Protein AF-A0AAD4UT16-F1 (afdb_monomer)

pLDDT: mean 71.77, std 19.51, range [30.06, 93.19]

Secondary structure (DSSP, 8-state):
-----TT---HHHHHHHHT-HHHHHHHHH-GGGTTTTT---TTS--TTTT--SS-HHHHHHHHT-TTS-TT---TTS--HHHHHHHHHTT--SS-TTHHHHHHHHHHHHHH---S------------

Foldseek 3Di:
DFDADPQRQGPLLVCLLVLVLVVLVVLLVDPVNLVQQCDATNQQAGSLLSNQADHLSSNLSLVPRPSRDQCGATNVRDGSVRSLVVVCVVDVDDDSVRPVVSCVVVVCVPDDDPDDDDDDDDDPDDD

Mean predicted aligned error: 11.26 Å

Sequence (127 aa):
MELRNSSDQNIPHVAARSGEDNLVKYFLKKVEFQMLINQKDNRGNTPLLAKTYDHPKVVHLFILDTRINLKVLNDRGMTALGISESTLETSASYHGVSLCYIYFYHIIDDDDFGYHNQGTSLFYLVC

Solvent-accessible surface area (backbone atoms only — not comparable to full-atom values): 7830 Å² total; per-residue (Å²): 137,87,69,58,51,100,55,48,36,39,64,57,27,54,31,40,55,73,48,39,43,69,58,47,55,52,42,73,73,33,75,89,37,60,75,52,56,67,39,55,26,80,60,36,30,24,20,64,47,53,37,61,75,93,42,58,69,40,50,51,58,48,70,74,34,88,85,51,69,74,82,52,54,23,77,84,71,36,31,48,64,51,49,36,52,62,48,46,80,73,50,90,68,86,85,80,57,57,62,62,52,56,49,56,63,59,59,51,76,77,75,67,86,90,72,82,90,77,94,68,86,80,84,90,77,84,131

Radius of gyration: 16.21 Å; Cα contacts (8 Å, |Δi|>4): 132; chains: 1; bounding box: 33×34×51 Å

Organism: Prunus dulcis (NCBI:txid3755)

Structure (mmCIF, N/CA/C/O backbone):
data_AF-A0AAD4UT16-F1
#
_entry.id   AF-A0AAD4UT16-F1
#
loop_
_atom_site.group_PDB
_atom_site.id
_atom_site.type_symbol
_atom_site.label_atom_id
_atom_site.label_alt_id
_atom_site.label_comp_id
_atom_site.label_asym_id
_atom_site.label_entity_id
_atom_site.label_seq_id
_atom_site.pdbx_PDB_ins_code
_atom_site.Cartn_x
_atom_site.Cartn_y
_atom_site.Cartn_z
_atom_site.occupancy
_atom_site.B_iso_or_equiv
_atom_site.auth_seq_id
_atom_site.auth_comp_id
_atom_site.auth_asym_id
_atom_site.auth_atom_id
_atom_site.pdbx_PDB_model_num
ATOM 1 N N . MET A 1 1 ? -9.743 13.463 -10.398 1.00 50.66 1 MET A N 1
ATOM 2 C CA . MET A 1 1 ? -8.916 12.742 -11.385 1.00 50.66 1 MET A CA 1
ATOM 3 C C . MET A 1 1 ? -7.832 12.038 -10.596 1.00 50.66 1 MET A C 1
ATOM 5 O O . MET A 1 1 ? -7.122 12.707 -9.857 1.00 50.66 1 MET A O 1
ATOM 9 N N . GLU A 1 2 ? -7.798 10.711 -10.630 1.00 68.25 2 GLU A N 1
ATOM 10 C CA . GLU A 1 2 ? -6.802 9.935 -9.892 1.00 68.25 2 GLU A CA 1
ATOM 11 C C . GLU A 1 2 ? -5.528 9.844 -10.742 1.00 68.25 2 GLU A C 1
ATOM 13 O O . GLU A 1 2 ? -5.599 9.443 -11.903 1.00 68.25 2 GLU A O 1
ATOM 18 N N . LEU A 1 3 ? -4.383 10.274 -10.207 1.00 82.19 3 LEU A N 1
ATOM 19 C CA . LEU A 1 3 ? -3.100 10.174 -10.906 1.00 82.19 3 LEU A CA 1
ATOM 20 C C . LEU A 1 3 ? -2.476 8.814 -10.612 1.00 82.19 3 LEU A C 1
ATOM 22 O O . LEU A 1 3 ? -2.179 8.500 -9.457 1.00 82.19 3 LEU A O 1
ATOM 26 N N . ARG A 1 4 ? -2.259 8.037 -11.672 1.00 88.50 4 ARG A N 1
ATOM 27 C CA . ARG A 1 4 ? -1.611 6.729 -11.613 1.00 88.50 4 ARG A CA 1
ATOM 28 C C . ARG A 1 4 ? -0.403 6.692 -12.533 1.00 88.50 4 ARG A C 1
ATOM 30 O O . ARG A 1 4 ? -0.399 7.331 -13.586 1.00 88.50 4 ARG A O 1
ATOM 37 N N . ASN A 1 5 ? 0.634 5.970 -12.121 1.00 89.00 5 ASN A N 1
ATOM 38 C CA . ASN A 1 5 ? 1.803 5.738 -12.968 1.00 89.00 5 ASN A CA 1
ATOM 39 C C . ASN A 1 5 ? 1.561 4.578 -13.958 1.00 89.00 5 ASN A C 1
ATOM 41 O O . ASN A 1 5 ? 0.498 3.964 -13.979 1.00 89.00 5 ASN A O 1
ATOM 45 N N . SER A 1 6 ? 2.569 4.237 -14.766 1.00 92.62 6 SER A N 1
ATOM 46 C CA . SER A 1 6 ? 2.497 3.137 -15.745 1.00 92.62 6 SER A CA 1
ATOM 47 C C . SER A 1 6 ? 2.294 1.740 -15.136 1.00 92.62 6 SER A C 1
ATOM 49 O O . SER A 1 6 ? 1.970 0.798 -15.853 1.00 92.62 6 SER A O 1
ATOM 51 N N . SER A 1 7 ? 2.491 1.590 -13.825 1.00 89.50 7 SER A N 1
ATOM 52 C CA . SER A 1 7 ? 2.215 0.364 -13.068 1.00 89.50 7 SER A CA 1
ATOM 53 C C . SER A 1 7 ? 0.844 0.385 -12.382 1.00 89.50 7 SER A C 1
ATOM 55 O O . SER A 1 7 ? 0.591 -0.474 -11.547 1.00 89.50 7 SER A O 1
ATOM 57 N N . ASP A 1 8 ? -0.019 1.352 -12.712 1.00 92.31 8 ASP A N 1
ATOM 58 C CA . ASP A 1 8 ? -1.318 1.596 -12.066 1.00 92.31 8 ASP A CA 1
ATOM 59 C C . ASP A 1 8 ? -1.201 1.937 -10.568 1.00 92.31 8 ASP A C 1
ATOM 61 O O . ASP A 1 8 ? -2.134 1.789 -9.786 1.00 92.31 8 ASP A O 1
ATOM 65 N N . GLN A 1 9 ? -0.036 2.437 -10.146 1.00 91.06 9 GLN A N 1
ATOM 66 C CA . GLN A 1 9 ? 0.197 2.830 -8.760 1.00 91.06 9 GLN A CA 1
ATOM 67 C C . GLN A 1 9 ? -0.314 4.244 -8.511 1.00 91.06 9 GLN A C 1
ATOM 69 O O . GLN A 1 9 ? 0.098 5.196 -9.181 1.00 91.06 9 GLN A O 1
ATOM 74 N N . ASN A 1 10 ? -1.164 4.372 -7.498 1.00 91.69 10 ASN A N 1
ATOM 75 C CA . ASN A 1 10 ? -1.619 5.652 -6.963 1.00 91.69 10 ASN A CA 1
ATOM 76 C C . ASN A 1 10 ? -0.591 6.279 -5.993 1.00 91.69 10 ASN A C 1
ATOM 78 O O . ASN A 1 10 ? 0.454 5.700 -5.682 1.00 91.69 10 ASN A O 1
ATOM 82 N N . ILE A 1 11 ? -0.887 7.479 -5.487 1.00 90.88 11 ILE A N 1
ATOM 83 C CA . ILE A 1 11 ? 0.039 8.209 -4.609 1.00 90.88 11 ILE A CA 1
ATOM 84 C C . ILE A 1 11 ? 0.341 7.495 -3.268 1.00 90.88 11 ILE A C 1
ATOM 86 O O . ILE A 1 11 ? 1.517 7.488 -2.890 1.00 90.88 11 ILE A O 1
ATOM 90 N N . PRO A 1 12 ? -0.608 6.803 -2.589 1.00 90.81 12 PRO A N 1
ATOM 91 C CA . PRO A 1 12 ? -0.270 5.904 -1.482 1.00 90.81 12 PRO A CA 1
ATOM 92 C C . PRO A 1 12 ? 0.758 4.819 -1.816 1.00 90.81 12 PRO A C 1
ATOM 94 O O . PRO A 1 12 ? 1.651 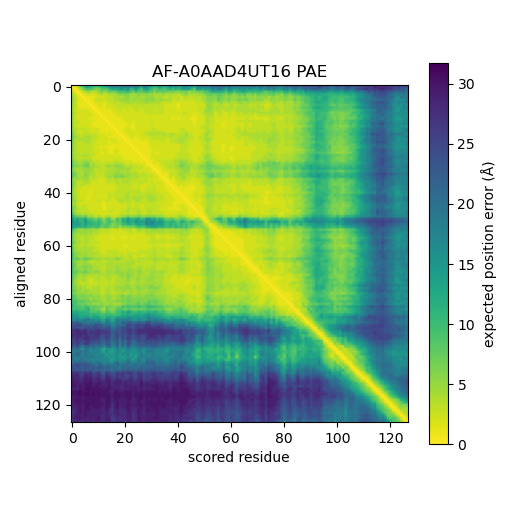4.590 -1.004 1.00 90.81 12 PRO A O 1
ATOM 97 N N . HIS A 1 13 ? 0.681 4.172 -2.986 1.00 91.31 13 HIS A N 1
ATOM 98 C CA . HIS A 1 13 ? 1.666 3.151 -3.380 1.00 91.31 13 HIS A CA 1
ATOM 99 C C . HIS A 1 13 ? 3.076 3.735 -3.461 1.00 91.31 13 HIS A C 1
ATOM 101 O O . HIS A 1 13 ? 4.029 3.146 -2.951 1.00 91.31 13 HIS A O 1
ATOM 107 N N . VAL A 1 14 ? 3.212 4.905 -4.091 1.00 90.56 14 VAL A N 1
ATOM 108 C CA . VAL A 1 14 ? 4.509 5.570 -4.254 1.00 90.56 14 VAL A CA 1
ATOM 109 C C . VAL A 1 14 ? 5.068 5.996 -2.896 1.00 90.56 14 VAL A C 1
ATOM 111 O O . VAL A 1 14 ? 6.222 5.701 -2.601 1.00 90.56 14 VAL A O 1
ATOM 114 N N . ALA A 1 15 ? 4.253 6.613 -2.036 1.00 90.62 15 ALA A N 1
ATOM 115 C CA . ALA A 1 15 ? 4.682 7.010 -0.695 1.00 90.62 15 ALA A CA 1
ATOM 116 C C . ALA A 1 15 ? 5.084 5.807 0.170 1.00 90.62 15 ALA A C 1
ATOM 118 O O . ALA A 1 15 ? 6.106 5.854 0.856 1.00 90.62 15 ALA A O 1
ATOM 119 N N . ALA A 1 16 ? 4.324 4.709 0.094 1.00 89.12 16 ALA A N 1
ATOM 120 C CA . ALA A 1 16 ? 4.634 3.484 0.816 1.00 89.12 16 ALA A CA 1
ATOM 121 C C . ALA A 1 16 ? 5.963 2.874 0.353 1.00 89.12 16 ALA A C 1
ATOM 123 O O . ALA A 1 16 ? 6.796 2.504 1.180 1.00 89.12 16 ALA A O 1
ATOM 124 N N . ARG A 1 17 ? 6.189 2.827 -0.965 1.00 87.12 17 ARG A N 1
ATOM 125 C CA . ARG A 1 17 ? 7.426 2.321 -1.569 1.00 87.12 17 ARG A CA 1
ATOM 126 C C . ARG A 1 17 ? 8.646 3.176 -1.221 1.00 87.12 17 ARG A C 1
ATOM 128 O O . ARG A 1 17 ? 9.709 2.599 -1.013 1.00 87.12 17 ARG A O 1
ATOM 135 N N . SER A 1 18 ? 8.490 4.498 -1.163 1.00 87.56 18 SER A N 1
ATOM 136 C CA . SER A 1 18 ? 9.570 5.448 -0.856 1.00 87.56 18 SER A CA 1
ATOM 137 C C . SER A 1 18 ? 9.844 5.630 0.639 1.00 87.56 18 SER A C 1
ATOM 139 O O . SER A 1 18 ? 10.848 6.235 0.995 1.00 87.56 18 SER A O 1
ATOM 141 N N . GLY A 1 19 ? 8.968 5.139 1.522 1.00 85.44 19 GLY A N 1
ATOM 142 C CA . GLY A 1 19 ? 9.173 5.242 2.972 1.00 85.44 19 GLY A CA 1
ATOM 143 C C . GLY A 1 19 ? 8.741 6.561 3.587 1.00 85.44 19 GLY A C 1
ATOM 144 O O . GLY A 1 19 ? 9.095 6.843 4.728 1.00 85.44 19 GLY A O 1
ATOM 145 N N . GLU A 1 20 ? 7.950 7.337 2.851 1.00 91.06 20 GLU A N 1
ATOM 146 C CA . GLU A 1 20 ? 7.471 8.661 3.241 1.00 91.06 20 GLU A CA 1
ATOM 147 C C . GLU A 1 20 ? 6.340 8.550 4.275 1.00 91.06 20 GLU A C 1
ATOM 149 O O . GLU A 1 20 ? 5.160 8.767 3.986 1.00 91.06 20 GLU A O 1
ATOM 154 N N . ASP A 1 21 ? 6.690 8.188 5.510 1.00 89.31 21 ASP A N 1
ATOM 155 C CA . ASP A 1 21 ? 5.750 7.932 6.604 1.00 89.31 21 ASP A CA 1
ATOM 156 C C . ASP A 1 21 ? 4.859 9.145 6.926 1.00 89.31 21 ASP A C 1
ATOM 158 O O . ASP A 1 21 ? 3.691 8.984 7.286 1.00 89.31 21 ASP A O 1
ATOM 162 N N . ASN A 1 22 ? 5.366 10.366 6.742 1.00 91.94 22 ASN A N 1
ATOM 163 C CA . ASN A 1 22 ? 4.583 11.594 6.890 1.00 91.94 22 ASN A CA 1
ATOM 164 C C . ASN A 1 22 ? 3.471 11.720 5.838 1.00 91.94 22 ASN A C 1
ATOM 166 O O . ASN A 1 22 ? 2.350 12.108 6.178 1.00 91.94 22 ASN A O 1
ATOM 170 N N . LEU A 1 23 ? 3.749 11.357 4.581 1.00 92.12 23 LEU A N 1
ATOM 171 C CA . LEU A 1 23 ? 2.733 11.340 3.526 1.00 92.12 23 LEU A CA 1
ATOM 172 C C . LEU A 1 23 ? 1.712 10.229 3.773 1.00 92.12 23 LEU A C 1
ATOM 174 O O . LEU A 1 23 ? 0.512 10.463 3.655 1.00 92.12 23 LEU A O 1
ATOM 178 N N . VAL A 1 24 ? 2.165 9.053 4.211 1.00 90.75 24 VAL A N 1
ATOM 179 C CA . VAL A 1 24 ? 1.272 7.945 4.580 1.00 90.75 24 VAL A CA 1
ATOM 180 C C . VAL A 1 24 ? 0.331 8.355 5.719 1.00 90.75 24 VAL A C 1
ATOM 182 O O . VAL A 1 24 ? -0.883 8.220 5.578 1.00 90.75 24 VAL A O 1
ATOM 185 N N . LYS A 1 25 ? 0.846 8.963 6.801 1.00 91.44 25 LYS A N 1
ATOM 186 C CA . LYS A 1 25 ? 0.019 9.541 7.883 1.00 91.44 25 LYS A CA 1
ATOM 187 C C . LYS A 1 25 ? -1.010 10.532 7.348 1.00 91.44 25 LYS A C 1
ATOM 189 O O . LYS A 1 25 ? -2.151 10.544 7.808 1.00 91.44 25 LYS A O 1
ATOM 194 N N . TYR A 1 26 ? -0.604 11.393 6.416 1.00 92.19 26 TYR A N 1
ATOM 195 C CA . TYR A 1 26 ? -1.499 12.373 5.815 1.00 92.19 26 TYR A CA 1
ATOM 196 C C . TYR A 1 26 ? -2.643 11.695 5.050 1.00 92.19 26 TYR A C 1
ATOM 198 O O . TYR A 1 26 ? -3.802 12.043 5.272 1.00 92.19 26 TYR A O 1
ATOM 206 N N . PHE A 1 27 ? -2.346 10.691 4.220 1.00 90.56 27 PHE A N 1
ATOM 207 C CA . PHE A 1 27 ? -3.364 9.960 3.462 1.00 90.56 27 PHE A CA 1
ATOM 208 C C . PHE A 1 27 ? -4.332 9.206 4.374 1.00 90.56 27 PHE A C 1
ATOM 210 O O . PHE A 1 27 ? -5.541 9.307 4.186 1.00 90.56 27 PHE A O 1
ATOM 217 N N . LEU A 1 28 ? -3.834 8.537 5.416 1.00 88.69 28 LEU A N 1
ATOM 218 C CA . LEU A 1 28 ? -4.689 7.823 6.370 1.00 88.69 28 LEU A CA 1
ATOM 219 C C . LEU A 1 28 ? -5.638 8.779 7.120 1.00 88.69 28 LEU A C 1
ATOM 221 O O . LEU A 1 28 ? -6.793 8.448 7.377 1.00 88.69 28 LEU A O 1
ATOM 225 N N . LYS A 1 29 ? -5.240 10.024 7.396 1.00 90.06 29 LYS A N 1
ATOM 226 C CA . LYS A 1 29 ? -6.130 11.002 8.052 1.00 90.06 29 LYS A CA 1
ATOM 227 C C . LYS A 1 29 ? -7.244 11.550 7.157 1.00 90.06 29 LYS A C 1
ATOM 229 O O . LYS A 1 29 ? -8.172 12.178 7.665 1.00 90.06 29 LYS A O 1
ATOM 234 N N . LYS A 1 30 ? -7.162 11.379 5.838 1.00 89.44 30 LYS A N 1
ATOM 235 C CA . LYS A 1 30 ? -8.042 12.053 4.877 1.00 89.44 30 LYS A CA 1
ATOM 236 C C . LYS A 1 30 ? -9.016 11.066 4.239 1.00 89.44 30 LYS A C 1
ATOM 238 O O . LYS A 1 30 ? -8.617 10.100 3.600 1.00 89.44 30 LYS A O 1
ATOM 243 N N . VAL A 1 31 ? -10.314 11.347 4.376 1.00 84.75 31 VAL A N 1
ATOM 244 C CA . VAL A 1 31 ? -11.400 10.502 3.837 1.00 84.75 31 VAL A CA 1
ATOM 245 C C . VAL A 1 31 ? -11.285 10.327 2.321 1.00 84.75 31 VAL A C 1
ATOM 247 O O . VAL A 1 31 ? -11.497 9.235 1.810 1.00 84.75 31 VAL A O 1
ATOM 250 N N . GLU A 1 32 ? -10.854 11.371 1.616 1.00 85.50 32 GLU A N 1
ATOM 251 C CA . GLU A 1 32 ? -10.658 11.378 0.159 1.00 85.50 32 GLU A CA 1
ATOM 252 C C . GLU A 1 32 ? -9.691 10.289 -0.337 1.00 85.50 32 GLU A C 1
ATOM 254 O O . GLU A 1 32 ? -9.815 9.823 -1.466 1.00 85.50 32 GLU A O 1
ATOM 259 N N . PHE A 1 33 ? -8.752 9.845 0.507 1.00 85.56 33 PHE A N 1
ATOM 260 C CA . PHE A 1 33 ? -7.768 8.81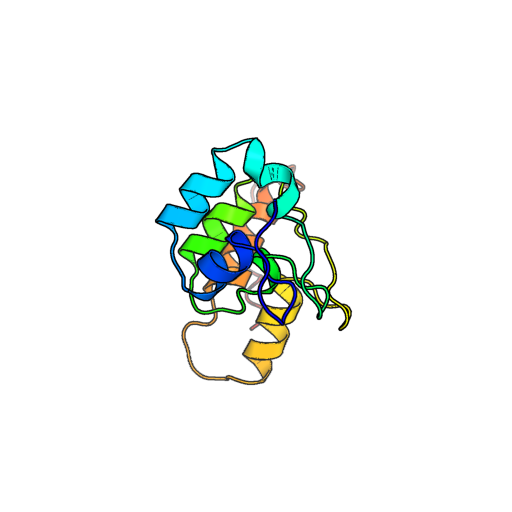9 0.156 1.00 85.56 33 PHE A CA 1
ATOM 261 C C . PHE A 1 33 ? -8.189 7.412 0.601 1.00 85.56 33 PHE A C 1
ATOM 263 O O . PHE A 1 33 ? -7.513 6.447 0.254 1.00 85.56 33 PHE A O 1
ATOM 270 N N . GLN A 1 34 ? -9.312 7.251 1.314 1.00 81.94 34 GLN A N 1
ATOM 271 C CA . GLN A 1 34 ? -9.775 5.942 1.803 1.00 81.94 34 GLN A CA 1
ATOM 272 C C . GLN A 1 34 ? -10.026 4.936 0.680 1.00 81.94 34 GLN A C 1
ATOM 274 O O . GLN A 1 34 ? -9.789 3.743 0.843 1.00 81.94 34 GLN A O 1
ATOM 279 N N . MET A 1 35 ? -10.481 5.406 -0.480 1.00 84.38 35 MET A N 1
ATOM 280 C CA . MET A 1 35 ? -10.664 4.525 -1.632 1.00 84.38 35 MET A CA 1
ATOM 281 C C . MET A 1 35 ? -9.327 4.094 -2.247 1.00 84.38 35 MET A C 1
ATOM 283 O O . MET A 1 35 ? -9.278 3.072 -2.918 1.00 84.38 35 MET A O 1
ATOM 287 N N . LEU A 1 36 ? -8.243 4.840 -2.005 1.00 87.44 36 LEU A N 1
ATOM 288 C CA . LEU A 1 36 ? -6.926 4.627 -2.611 1.00 87.44 36 LEU A CA 1
ATOM 289 C C . LEU A 1 36 ? -6.036 3.687 -1.785 1.00 87.44 36 LEU A C 1
ATOM 291 O O . LEU A 1 36 ? -5.190 2.992 -2.346 1.00 87.44 36 LEU A O 1
ATOM 295 N N . ILE A 1 37 ? -6.222 3.636 -0.462 1.00 87.44 37 ILE A N 1
ATOM 296 C CA . ILE A 1 37 ? -5.358 2.867 0.454 1.00 87.44 37 ILE A CA 1
ATOM 297 C C . ILE A 1 37 ? -5.471 1.340 0.305 1.00 87.44 37 ILE A C 1
ATOM 299 O O . ILE A 1 37 ? -4.572 0.631 0.743 1.00 87.44 37 ILE A O 1
ATOM 303 N N . ASN A 1 38 ? -6.532 0.839 -0.338 1.00 86.94 38 ASN A N 1
ATOM 304 C CA . ASN A 1 38 ? -6.738 -0.587 -0.642 1.00 86.94 38 ASN A CA 1
ATOM 305 C C . ASN A 1 38 ? -6.818 -0.879 -2.151 1.00 86.94 38 ASN A C 1
ATOM 307 O O . ASN A 1 38 ? -7.082 -2.016 -2.544 1.00 86.94 38 ASN A O 1
ATOM 311 N N . GLN A 1 39 ? -6.639 0.131 -3.005 1.00 90.62 39 GLN A N 1
ATOM 312 C CA . GLN A 1 39 ? -6.598 -0.090 -4.449 1.00 90.62 39 GLN A CA 1
ATOM 313 C C . GLN A 1 39 ? -5.394 -0.940 -4.817 1.00 90.62 39 GLN A C 1
ATOM 315 O O . GLN A 1 39 ? -4.342 -0.818 -4.199 1.00 90.62 39 GLN A O 1
ATOM 320 N N . LYS A 1 40 ? -5.566 -1.775 -5.837 1.00 91.88 40 LYS A N 1
ATOM 321 C CA . LYS A 1 40 ? -4.509 -2.628 -6.362 1.00 91.88 40 LYS A CA 1
ATOM 322 C C . LYS A 1 40 ? -3.815 -1.959 -7.542 1.00 91.88 40 LYS A C 1
ATOM 324 O O . LYS A 1 40 ? -4.481 -1.310 -8.340 1.00 91.88 40 LYS A O 1
ATOM 329 N N . ASP A 1 41 ? -2.508 -2.158 -7.638 1.00 92.25 41 ASP A N 1
ATOM 330 C CA . ASP A 1 41 ? -1.708 -1.865 -8.822 1.00 92.25 41 ASP A CA 1
ATOM 331 C C . ASP A 1 41 ? -1.819 -2.990 -9.876 1.00 92.25 41 ASP A C 1
ATOM 333 O O . ASP A 1 41 ? -2.515 -3.989 -9.676 1.00 92.25 41 ASP A O 1
ATOM 337 N N . ASN A 1 42 ? -1.088 -2.867 -10.989 1.00 93.19 42 ASN A N 1
ATOM 338 C CA . ASN A 1 42 ? -1.080 -3.847 -12.089 1.00 93.19 42 ASN A CA 1
ATOM 339 C C . ASN A 1 42 ? -0.590 -5.256 -11.707 1.00 93.19 42 ASN A C 1
ATOM 341 O O . ASN A 1 42 ? -0.615 -6.152 -12.547 1.00 93.19 42 ASN A O 1
ATOM 345 N N . ARG A 1 43 ? -0.055 -5.444 -10.498 1.00 89.81 43 ARG A N 1
ATOM 346 C CA . ARG A 1 43 ? 0.385 -6.744 -9.970 1.00 89.81 43 ARG A CA 1
ATOM 347 C C . ARG A 1 43 ? -0.521 -7.231 -8.842 1.00 89.81 43 ARG A C 1
ATOM 349 O O . ARG A 1 43 ? -0.152 -8.150 -8.104 1.00 89.81 43 ARG A O 1
ATOM 356 N N . GLY A 1 44 ? -1.651 -6.564 -8.639 1.00 90.44 44 GLY A N 1
ATOM 357 C CA . GLY A 1 44 ? -2.572 -6.855 -7.560 1.00 90.44 44 GLY A CA 1
ATOM 358 C C . GLY A 1 44 ? -2.093 -6.364 -6.190 1.00 90.44 44 GLY A C 1
ATOM 359 O O . GLY A 1 44 ? -2.723 -6.702 -5.187 1.00 90.44 44 GLY A O 1
ATOM 360 N N . ASN A 1 45 ? -0.992 -5.608 -6.106 1.00 90.44 45 ASN A N 1
ATOM 361 C CA . ASN A 1 45 ? -0.480 -5.126 -4.825 1.00 90.44 45 ASN A CA 1
ATOM 362 C C . ASN A 1 45 ? -1.275 -3.906 -4.380 1.00 90.44 45 ASN A C 1
ATOM 364 O O . ASN A 1 45 ? -1.477 -2.995 -5.165 1.00 90.44 45 ASN A O 1
ATOM 368 N N . THR A 1 46 ? -1.668 -3.865 -3.113 1.00 90.44 46 THR A N 1
ATOM 369 C CA . THR A 1 46 ? -2.108 -2.643 -2.433 1.00 90.44 46 THR A CA 1
ATOM 370 C C . THR A 1 46 ? -0.899 -1.807 -2.000 1.00 90.44 46 THR A C 1
ATOM 372 O O . THR A 1 46 ? 0.223 -2.321 -2.003 1.00 90.44 46 THR A O 1
ATOM 375 N N . PRO A 1 47 ? -1.072 -0.551 -1.546 1.00 89.00 47 PRO A N 1
ATOM 376 C CA . PRO A 1 47 ? 0.024 0.246 -0.993 1.00 89.00 47 PRO A CA 1
ATOM 377 C C . PRO A 1 47 ? 0.811 -0.474 0.110 1.00 89.00 47 PRO A C 1
ATOM 379 O O . PRO A 1 47 ? 2.035 -0.368 0.156 1.00 89.00 47 PRO A O 1
ATOM 382 N N . LEU A 1 48 ? 0.121 -1.259 0.945 1.00 87.25 48 LEU A N 1
ATOM 383 C CA . LEU A 1 48 ? 0.744 -2.104 1.962 1.00 87.25 48 LEU A CA 1
ATOM 384 C C . LEU A 1 48 ? 1.616 -3.208 1.336 1.00 87.25 48 LEU A C 1
ATOM 386 O O . LEU A 1 48 ? 2.748 -3.395 1.763 1.00 87.25 48 LEU A O 1
ATOM 390 N N . LEU A 1 49 ? 1.117 -3.901 0.306 1.00 83.56 49 LEU A N 1
ATOM 391 C CA . LEU A 1 49 ? 1.833 -4.971 -0.412 1.00 83.56 49 LEU A CA 1
ATOM 392 C C . LEU A 1 49 ? 2.995 -4.443 -1.269 1.00 83.56 49 LEU A C 1
ATOM 394 O O . LEU A 1 49 ? 3.997 -5.128 -1.468 1.00 83.56 49 LEU A O 1
ATOM 398 N N . ALA A 1 50 ? 2.871 -3.219 -1.785 1.00 78.88 50 ALA A N 1
ATOM 399 C CA . ALA A 1 50 ? 3.912 -2.556 -2.561 1.00 78.88 50 ALA A CA 1
ATOM 400 C C . ALA A 1 50 ? 5.121 -2.170 -1.702 1.00 78.88 50 ALA A C 1
ATOM 402 O O . ALA A 1 50 ? 6.193 -1.893 -2.255 1.00 78.88 50 ALA A O 1
ATOM 403 N N . LYS A 1 51 ? 4.974 -2.181 -0.368 1.00 70.94 51 LYS A N 1
ATOM 404 C CA . LYS A 1 51 ? 6.102 -2.075 0.540 1.00 70.94 51 LYS A CA 1
ATOM 405 C C . LYS A 1 51 ? 6.525 -3.443 1.047 1.00 70.94 51 LYS A C 1
ATOM 407 O O . LYS A 1 51 ? 5.836 -4.080 1.826 1.00 70.94 51 LYS A O 1
ATOM 412 N N . THR A 1 52 ? 7.715 -3.858 0.647 1.00 61.44 52 THR A N 1
ATOM 413 C CA . THR A 1 52 ? 8.103 -5.247 0.833 1.00 61.44 52 THR A CA 1
ATOM 414 C C . THR A 1 52 ? 8.876 -5.491 2.145 1.00 61.44 52 THR A C 1
ATOM 416 O O . THR A 1 52 ? 8.607 -6.496 2.786 1.00 61.44 52 THR A O 1
ATOM 419 N N . TYR A 1 53 ? 9.751 -4.595 2.642 1.00 63.34 53 TYR A N 1
ATOM 420 C CA . TYR A 1 53 ? 10.489 -4.863 3.916 1.00 63.34 53 TYR A CA 1
ATOM 421 C C . TYR A 1 53 ? 11.184 -3.655 4.569 1.00 63.34 53 TYR A C 1
ATOM 423 O O . TYR A 1 53 ? 11.341 -3.587 5.779 1.00 63.34 53 TYR A O 1
ATOM 431 N N . ASP A 1 54 ? 11.598 -2.672 3.779 1.00 69.25 54 ASP A N 1
ATOM 432 C CA . ASP A 1 54 ? 12.614 -1.699 4.209 1.00 69.25 54 ASP A CA 1
ATOM 433 C C . ASP A 1 54 ? 12.084 -0.442 4.970 1.00 69.25 54 ASP A C 1
ATOM 435 O O . ASP A 1 54 ? 12.846 0.445 5.337 1.00 69.25 54 ASP A O 1
ATOM 439 N N . HIS A 1 55 ? 10.774 -0.329 5.255 1.00 79.31 55 HIS A N 1
ATOM 440 C CA . HIS A 1 55 ? 10.177 0.854 5.927 1.00 79.31 55 HIS A CA 1
ATOM 441 C C . HIS A 1 55 ? 9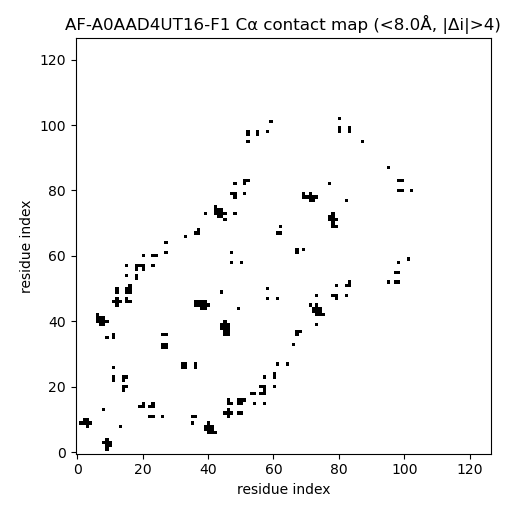.167 0.449 7.012 1.00 79.31 55 HIS A C 1
ATOM 443 O O . HIS A 1 55 ? 7.953 0.541 6.811 1.00 79.31 55 HIS A O 1
ATOM 449 N N . PRO A 1 56 ? 9.642 0.028 8.192 1.00 75.06 56 PRO A N 1
ATOM 450 C CA . PRO A 1 56 ? 8.784 -0.519 9.241 1.00 75.06 56 PRO A CA 1
ATOM 451 C C . PRO A 1 56 ? 7.767 0.484 9.798 1.00 75.06 56 PRO A C 1
ATOM 453 O O . PRO A 1 56 ? 6.636 0.118 10.104 1.00 75.06 56 PRO A O 1
ATOM 456 N N .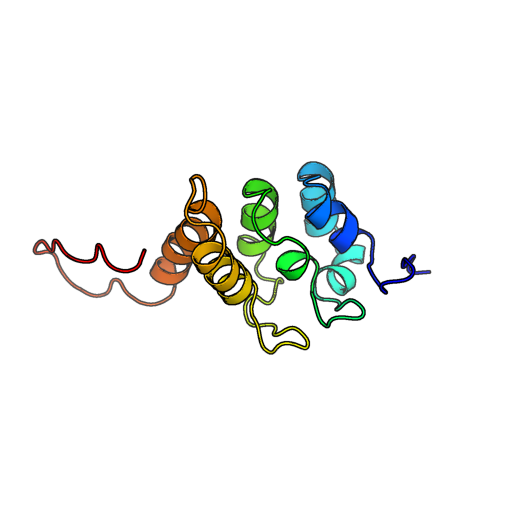 LYS A 1 57 ? 8.121 1.776 9.848 1.00 81.62 57 LYS A N 1
ATOM 457 C CA . LYS A 1 57 ? 7.209 2.850 10.280 1.00 81.62 57 LYS A CA 1
ATOM 458 C C . LYS A 1 57 ? 5.984 2.978 9.376 1.00 81.62 57 LYS A C 1
ATOM 460 O O . LYS A 1 57 ? 4.880 3.154 9.874 1.00 81.62 57 LYS A O 1
ATOM 465 N N . VAL A 1 58 ? 6.178 2.889 8.060 1.00 84.75 58 VAL A N 1
ATOM 466 C CA . VAL A 1 58 ? 5.082 2.947 7.082 1.00 84.75 58 VAL A CA 1
ATOM 467 C C . VAL A 1 58 ? 4.119 1.790 7.297 1.00 84.75 58 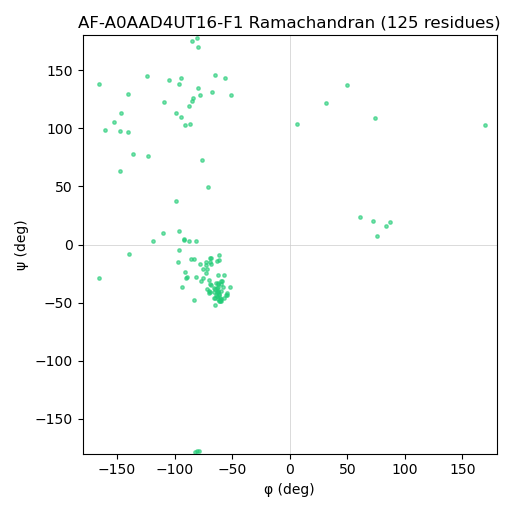VAL A C 1
ATOM 469 O O . VAL A 1 58 ? 2.909 1.988 7.298 1.00 84.75 58 VAL A O 1
ATOM 472 N N . VAL A 1 59 ? 4.650 0.590 7.517 1.00 80.62 59 VAL A N 1
ATOM 473 C CA . VAL A 1 59 ? 3.798 -0.581 7.691 1.00 80.62 59 VAL A CA 1
ATOM 474 C C . VAL A 1 59 ? 3.066 -0.550 9.027 1.00 80.62 59 VAL A C 1
ATOM 476 O O . VAL A 1 59 ? 1.873 -0.834 9.059 1.00 80.62 59 VAL A O 1
ATOM 479 N N . HIS A 1 60 ? 3.716 -0.087 10.095 1.00 79.94 60 HIS A N 1
ATOM 480 C CA . HIS A 1 60 ? 3.041 0.150 11.369 1.00 79.94 60 HIS A CA 1
ATOM 481 C C . HIS A 1 60 ? 1.840 1.099 11.217 1.00 79.94 60 HIS A C 1
ATOM 483 O O . HIS A 1 60 ? 0.763 0.816 11.727 1.00 79.94 60 HIS A O 1
ATOM 489 N N . LEU A 1 61 ? 1.984 2.185 10.449 1.00 85.31 61 LEU A N 1
ATOM 490 C CA . LEU A 1 61 ? 0.879 3.115 10.191 1.00 85.31 61 LEU A CA 1
ATOM 491 C C . LEU A 1 61 ? -0.294 2.467 9.454 1.00 85.31 61 LEU A C 1
ATOM 493 O O . LEU A 1 61 ? -1.439 2.769 9.772 1.00 85.31 61 LEU A O 1
ATOM 497 N N . PHE A 1 62 ? -0.018 1.604 8.476 1.00 84.56 62 PHE A N 1
ATOM 498 C CA . PHE A 1 62 ? -1.070 0.896 7.751 1.00 84.56 62 PHE A CA 1
ATOM 499 C C . PHE A 1 62 ? -1.769 -0.154 8.619 1.00 84.56 62 PHE A C 1
ATOM 501 O O . PHE A 1 62 ? -2.985 -0.268 8.547 1.00 84.56 62 PHE A O 1
ATOM 508 N N . ILE A 1 63 ? -1.033 -0.900 9.446 1.00 80.31 63 ILE A N 1
ATOM 509 C CA . ILE A 1 63 ? -1.612 -1.950 10.301 1.00 80.31 63 ILE A CA 1
ATOM 510 C C . ILE A 1 63 ? -2.494 -1.355 11.405 1.00 80.31 63 ILE A C 1
ATOM 512 O O . ILE A 1 63 ? -3.528 -1.926 11.727 1.00 80.31 63 ILE A O 1
ATOM 516 N N . LEU A 1 64 ? -2.129 -0.187 11.944 1.00 82.06 64 LEU A N 1
ATOM 517 C CA . LEU A 1 64 ? -2.945 0.514 12.942 1.00 82.06 64 LEU A CA 1
ATOM 518 C C . LEU A 1 64 ? -4.254 1.092 12.380 1.00 82.06 64 LEU A C 1
ATOM 520 O O . LEU A 1 64 ? -5.104 1.551 13.144 1.00 82.06 64 LEU A O 1
ATOM 524 N N . ASP A 1 65 ? -4.419 1.126 11.059 1.00 83.94 65 ASP A N 1
ATOM 525 C CA . ASP A 1 65 ? -5.612 1.668 10.428 1.00 83.94 65 ASP A CA 1
ATOM 526 C C . ASP A 1 65 ? -6.619 0.554 10.129 1.00 83.94 65 ASP A C 1
ATOM 528 O O . ASP A 1 65 ? -6.440 -0.247 9.214 1.00 83.94 65 ASP A O 1
ATOM 532 N N . THR A 1 66 ? -7.728 0.537 10.867 1.00 82.94 66 THR A N 1
ATOM 533 C CA . THR A 1 66 ? -8.766 -0.507 10.777 1.00 82.94 66 THR A CA 1
ATOM 534 C C . THR A 1 66 ? -9.439 -0.619 9.406 1.00 82.94 66 THR A C 1
ATOM 536 O O . THR A 1 66 ? -10.132 -1.597 9.134 1.00 82.94 66 THR A O 1
ATOM 539 N N . ARG A 1 67 ? -9.259 0.370 8.521 1.00 84.69 67 ARG A N 1
ATOM 540 C CA . ARG A 1 67 ? -9.808 0.350 7.157 1.00 84.69 67 ARG A CA 1
ATOM 541 C C . ARG A 1 67 ? -8.897 -0.388 6.178 1.00 84.69 67 ARG A C 1
ATOM 543 O O . ARG A 1 67 ? -9.313 -0.644 5.047 1.00 84.69 67 ARG A O 1
ATOM 550 N N . ILE A 1 68 ? -7.657 -0.691 6.559 1.00 84.38 68 ILE A N 1
ATOM 551 C CA . ILE A 1 68 ? -6.713 -1.428 5.722 1.00 84.38 68 ILE A CA 1
ATOM 552 C C . ILE A 1 68 ? -7.049 -2.913 5.768 1.00 84.38 68 ILE A C 1
ATOM 554 O O . ILE A 1 68 ? -7.159 -3.520 6.829 1.00 84.38 68 ILE A O 1
ATOM 5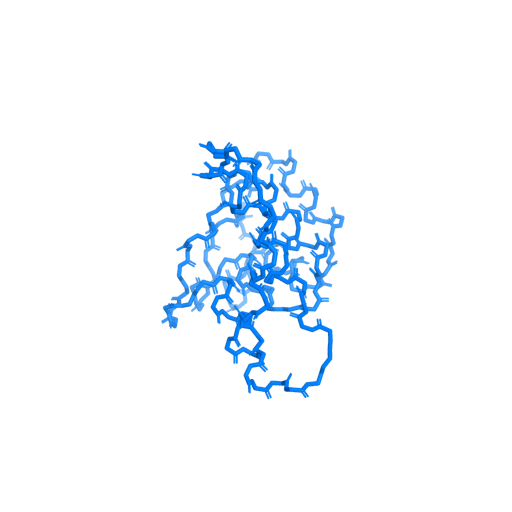58 N N . ASN A 1 69 ? -7.174 -3.524 4.593 1.00 80.56 69 ASN A N 1
ATOM 559 C CA . ASN A 1 69 ? -7.407 -4.956 4.507 1.00 80.56 69 ASN A CA 1
ATOM 560 C C . ASN A 1 69 ? -6.074 -5.717 4.423 1.00 80.56 69 ASN A C 1
ATOM 562 O O . ASN A 1 69 ? -5.444 -5.795 3.367 1.00 80.56 69 ASN A O 1
ATOM 566 N N . LEU A 1 70 ? -5.670 -6.314 5.546 1.00 78.56 70 LEU A N 1
ATOM 567 C CA . LEU A 1 70 ? -4.422 -7.080 5.678 1.00 78.56 70 LEU A CA 1
ATOM 568 C C . LEU A 1 70 ? -4.463 -8.442 4.960 1.00 78.56 70 LEU A C 1
ATOM 570 O O . LEU A 1 70 ? -3.421 -9.030 4.679 1.00 78.56 70 LEU A O 1
ATOM 574 N N . LYS A 1 71 ? -5.663 -8.942 4.634 1.00 80.31 71 LYS A N 1
ATOM 575 C CA . LYS A 1 71 ? -5.882 -10.261 4.015 1.00 80.31 71 LYS A CA 1
ATOM 576 C C . LYS A 1 71 ? -5.913 -10.208 2.484 1.00 80.31 71 LYS A C 1
ATOM 578 O O . LYS A 1 71 ? -6.209 -11.211 1.838 1.00 80.31 71 LYS A O 1
ATOM 583 N N . VAL A 1 72 ? -5.645 -9.046 1.884 1.00 83.94 72 VAL A N 1
ATOM 584 C CA . VAL A 1 72 ? -5.633 -8.905 0.425 1.00 83.94 72 VAL A CA 1
ATOM 585 C C . VAL A 1 72 ? -4.472 -9.691 -0.170 1.00 83.94 72 VAL A C 1
ATOM 587 O O . VAL A 1 72 ? -3.327 -9.549 0.253 1.00 83.94 72 VAL A O 1
ATOM 590 N N . LEU A 1 73 ? -4.789 -10.480 -1.195 1.00 86.44 73 LEU A N 1
ATOM 591 C CA . LEU A 1 73 ? -3.816 -11.200 -2.004 1.00 86.44 73 LEU A CA 1
ATOM 592 C C . LEU A 1 73 ? -3.489 -10.414 -3.274 1.00 86.44 73 LEU A C 1
ATOM 594 O O . LEU A 1 73 ? -4.393 -9.876 -3.931 1.00 86.44 73 LEU A O 1
ATOM 598 N N . ASN A 1 74 ? -2.207 -10.377 -3.624 1.00 87.69 74 ASN A N 1
ATOM 599 C CA . ASN A 1 74 ? -1.763 -9.928 -4.940 1.00 87.69 74 ASN A CA 1
ATOM 600 C C . ASN A 1 74 ? -1.941 -11.022 -6.006 1.00 87.69 74 ASN A C 1
ATOM 602 O O . ASN A 1 74 ? -2.408 -12.123 -5.712 1.00 87.69 74 ASN A O 1
ATOM 606 N N . ASP A 1 75 ? -1.528 -10.744 -7.243 1.00 91.50 75 ASP A N 1
ATOM 607 C CA . ASP A 1 75 ? -1.701 -11.678 -8.367 1.00 91.50 75 ASP A CA 1
ATOM 608 C C . ASP A 1 75 ? -0.837 -12.943 -8.241 1.00 91.50 75 ASP A C 1
ATOM 610 O O . ASP A 1 75 ? -1.030 -13.917 -8.963 1.00 91.50 75 ASP A O 1
ATOM 614 N N . ARG A 1 76 ? 0.116 -12.948 -7.301 1.00 86.25 76 ARG A N 1
ATOM 615 C CA . ARG A 1 76 ? 0.917 -14.122 -6.934 1.00 86.25 76 ARG A CA 1
ATOM 616 C C . ARG A 1 76 ? 0.298 -14.919 -5.781 1.00 86.25 76 ARG A C 1
ATOM 618 O O . ARG A 1 76 ? 0.922 -15.861 -5.308 1.00 86.25 76 ARG A O 1
ATOM 625 N N . GLY A 1 77 ? -0.887 -14.537 -5.305 1.00 86.06 77 GLY A N 1
ATOM 626 C CA . GLY A 1 77 ? -1.548 -15.180 -4.171 1.00 86.06 77 GLY A CA 1
ATOM 627 C C . GLY A 1 77 ? -0.898 -14.876 -2.820 1.00 86.06 77 GLY A C 1
ATOM 628 O O . GLY A 1 77 ? -1.100 -15.634 -1.879 1.00 86.06 77 GLY A O 1
ATOM 629 N N . MET A 1 78 ? -0.117 -13.796 -2.707 1.00 82.75 78 MET A N 1
ATOM 630 C CA . MET A 1 78 ? 0.603 -13.453 -1.477 1.00 82.75 78 MET A CA 1
ATOM 631 C C . MET A 1 78 ? -0.045 -12.282 -0.733 1.00 82.75 78 MET A C 1
ATOM 633 O O . MET A 1 78 ? -0.473 -11.304 -1.353 1.00 82.75 78 MET A O 1
ATOM 637 N N . THR A 1 79 ? -0.054 -12.367 0.599 1.00 83.44 79 THR A N 1
ATOM 638 C CA . THR A 1 79 ? -0.344 -11.253 1.518 1.00 83.44 79 THR A CA 1
ATOM 639 C C . THR A 1 79 ? 0.919 -10.432 1.798 1.00 83.44 79 THR A C 1
ATOM 641 O O . THR A 1 79 ? 2.020 -10.808 1.397 1.00 83.44 79 THR A O 1
ATOM 644 N N . ALA A 1 80 ? 0.788 -9.321 2.532 1.00 76.31 80 ALA A N 1
ATOM 645 C CA . ALA A 1 80 ? 1.942 -8.510 2.932 1.00 76.31 80 ALA A CA 1
ATOM 646 C C . ALA A 1 80 ? 2.898 -9.304 3.831 1.00 76.31 80 ALA A C 1
ATOM 648 O O . ALA A 1 80 ? 4.114 -9.202 3.678 1.00 76.31 80 ALA A O 1
ATOM 649 N N . LEU A 1 81 ? 2.335 -10.153 4.696 1.00 72.94 81 LEU A N 1
ATOM 650 C CA . LEU A 1 81 ? 3.096 -11.093 5.510 1.00 72.94 81 LEU A CA 1
ATOM 651 C C . LEU A 1 81 ? 3.810 -12.135 4.637 1.00 72.94 81 LEU A C 1
ATOM 653 O O . LEU A 1 81 ? 5.030 -12.246 4.718 1.00 72.94 81 LEU A O 1
ATOM 657 N N . GLY A 1 82 ? 3.090 -12.805 3.731 1.00 72.31 82 GLY A N 1
ATOM 658 C CA . GLY A 1 82 ? 3.677 -13.841 2.873 1.00 72.31 82 GLY A CA 1
ATOM 659 C C . GLY A 1 82 ? 4.772 -13.310 1.940 1.00 72.31 82 GLY A C 1
ATOM 660 O O . GLY A 1 82 ? 5.770 -13.985 1.706 1.00 72.31 82 GLY A O 1
ATOM 661 N N . ILE A 1 83 ? 4.645 -12.066 1.455 1.00 73.94 83 ILE A N 1
ATOM 662 C CA . ILE A 1 83 ? 5.728 -11.394 0.722 1.00 73.94 83 ILE A CA 1
ATOM 663 C C . ILE A 1 83 ? 6.958 -11.253 1.619 1.00 73.94 83 ILE A C 1
ATOM 665 O O . ILE A 1 83 ? 8.048 -11.615 1.183 1.00 73.94 83 ILE A O 1
ATOM 669 N N . SER A 1 84 ? 6.789 -10.764 2.853 1.00 67.50 84 SER A N 1
ATOM 670 C CA . SER A 1 84 ? 7.907 -10.578 3.779 1.00 67.50 84 SER A CA 1
ATOM 671 C C . SER A 1 84 ? 8.629 -11.897 4.072 1.00 67.50 84 SER A C 1
ATOM 673 O O . SER A 1 84 ? 9.842 -11.958 3.887 1.00 67.50 84 SER A O 1
ATOM 675 N N . GLU A 1 85 ? 7.895 -12.970 4.377 1.00 65.75 85 GLU A N 1
ATOM 676 C CA . GLU A 1 85 ? 8.428 -14.318 4.629 1.00 65.75 85 GLU A CA 1
ATOM 677 C C . GLU A 1 85 ? 9.166 -14.886 3.410 1.00 65.75 85 GLU A C 1
ATOM 679 O O . GLU A 1 85 ? 10.327 -15.276 3.521 1.00 65.75 85 GLU A O 1
ATOM 684 N N . SER A 1 86 ? 8.562 -14.813 2.216 1.00 64.25 86 SER A N 1
ATOM 685 C CA . SER A 1 86 ? 9.189 -15.306 0.978 1.00 64.25 86 SER A CA 1
ATOM 686 C C . SER A 1 86 ? 10.524 -14.616 0.661 1.00 64.25 86 SER A C 1
ATOM 688 O O . SER A 1 86 ? 11.443 -15.214 0.097 1.00 64.25 86 SER A O 1
ATOM 690 N N . THR A 1 87 ? 10.665 -13.343 1.042 1.00 62.03 87 THR A N 1
ATOM 691 C CA . THR A 1 87 ? 11.930 -12.621 0.890 1.00 62.03 87 THR A CA 1
ATOM 692 C C . THR A 1 87 ? 12.940 -12.901 1.994 1.00 62.03 87 THR A C 1
ATOM 694 O O . THR A 1 87 ? 14.132 -12.879 1.697 1.00 62.03 87 THR A O 1
ATOM 697 N N . LEU A 1 88 ? 12.506 -13.242 3.214 1.00 56.31 88 LEU A N 1
ATOM 698 C CA . LEU A 1 88 ? 13.400 -13.669 4.300 1.00 56.31 88 LEU A CA 1
ATOM 699 C C . LEU A 1 88 ? 14.134 -14.965 3.947 1.00 56.31 88 LEU A C 1
ATOM 701 O O . LEU A 1 88 ? 15.345 -15.048 4.144 1.00 56.31 88 LEU A O 1
ATOM 705 N N . GLU A 1 89 ? 13.437 -15.919 3.331 1.00 53.94 89 GLU A N 1
ATOM 706 C CA . GLU A 1 89 ? 14.034 -17.165 2.831 1.00 53.94 89 GLU A CA 1
ATOM 707 C C . GLU A 1 89 ? 15.089 -16.912 1.738 1.00 53.94 89 GLU A C 1
ATOM 709 O O . GLU A 1 89 ? 16.027 -17.689 1.568 1.00 53.94 89 GLU A O 1
ATOM 714 N N . THR A 1 90 ? 14.971 -15.790 1.019 1.00 53.00 90 THR A N 1
ATOM 715 C CA . THR A 1 90 ? 15.906 -15.402 -0.046 1.00 53.00 90 THR A CA 1
ATOM 716 C C . THR A 1 90 ? 17.090 -14.573 0.480 1.00 53.00 90 THR A C 1
ATOM 718 O O . THR A 1 90 ? 18.173 -14.610 -0.105 1.00 53.00 90 THR A O 1
ATOM 721 N N . SER A 1 91 ? 16.926 -13.830 1.582 1.00 49.66 91 SER A N 1
ATOM 722 C CA . SER A 1 91 ? 17.945 -12.935 2.149 1.00 49.66 91 SER A CA 1
ATOM 723 C C . SER A 1 91 ? 18.277 -13.287 3.604 1.00 49.66 91 SER A C 1
ATOM 725 O O . SER A 1 91 ? 17.891 -12.583 4.537 1.00 49.66 91 SER A O 1
ATOM 727 N N . ALA A 1 92 ? 19.048 -14.351 3.816 1.00 48.00 92 ALA A N 1
ATOM 728 C CA . ALA A 1 92 ? 19.583 -14.731 5.126 1.00 48.00 92 ALA A CA 1
ATOM 729 C C . ALA A 1 92 ? 20.690 -13.773 5.650 1.00 48.00 92 ALA A C 1
ATOM 731 O O . ALA A 1 92 ? 21.754 -14.214 6.081 1.00 48.00 92 ALA A O 1
ATOM 732 N N . SER A 1 93 ? 20.467 -12.451 5.640 1.00 44.81 93 SER A N 1
ATOM 733 C CA . SER A 1 93 ? 21.321 -11.486 6.346 1.00 44.81 93 SER A CA 1
ATOM 734 C C . SER A 1 93 ? 20.534 -10.276 6.875 1.00 44.81 93 SER A C 1
ATOM 736 O O . SER A 1 93 ? 20.299 -9.320 6.148 1.00 44.81 93 SER A O 1
ATOM 738 N N . TYR A 1 94 ? 20.182 -10.347 8.164 1.00 47.62 94 TYR A N 1
ATOM 739 C CA . TYR A 1 94 ? 19.924 -9.274 9.144 1.00 47.62 94 TYR A CA 1
ATOM 740 C C . TYR A 1 94 ? 18.982 -8.088 8.817 1.00 47.62 94 TYR A C 1
ATOM 742 O O . TYR A 1 94 ? 19.096 -7.413 7.806 1.00 47.62 94 TYR A O 1
ATOM 750 N N . HIS A 1 95 ? 18.155 -7.757 9.827 1.00 45.84 95 HIS A N 1
ATOM 751 C CA . HIS A 1 95 ? 17.078 -6.737 9.911 1.00 45.84 95 HIS A CA 1
ATOM 752 C C . HIS A 1 95 ? 15.668 -7.162 9.437 1.00 45.84 95 HIS A C 1
ATOM 754 O O . HIS A 1 95 ? 14.789 -6.329 9.239 1.00 45.84 95 HIS A O 1
ATOM 760 N N . GLY A 1 96 ? 15.404 -8.469 9.361 1.00 47.47 96 GLY A N 1
ATOM 761 C CA . GLY A 1 96 ? 14.129 -9.048 8.905 1.00 47.47 96 GLY A CA 1
ATOM 762 C C . GLY A 1 96 ? 12.977 -9.115 9.920 1.00 47.47 96 GLY A C 1
ATOM 763 O O . GLY A 1 96 ? 11.919 -9.650 9.611 1.00 47.47 96 GLY A O 1
ATOM 764 N N . 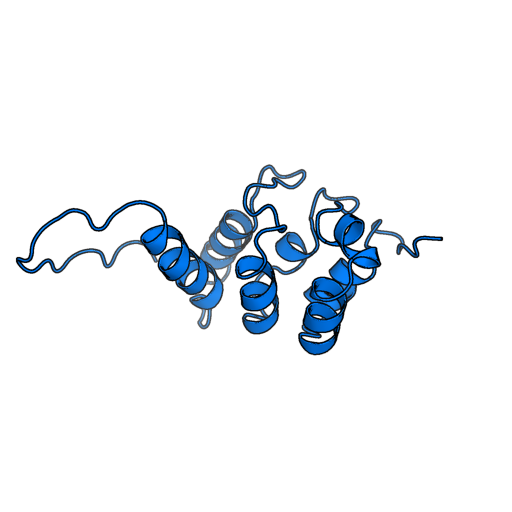VAL A 1 97 ? 13.148 -8.596 11.138 1.00 50.31 97 VAL A N 1
ATOM 765 C CA . VAL A 1 97 ? 12.187 -8.820 12.236 1.00 50.31 97 VAL A CA 1
ATOM 766 C C . VAL A 1 97 ? 10.925 -7.965 12.134 1.00 50.31 97 VAL A C 1
ATOM 768 O O . VAL A 1 97 ? 9.943 -8.258 12.801 1.00 50.31 97 VAL A O 1
ATOM 771 N N . SER A 1 98 ? 10.908 -6.895 11.338 1.00 54.69 98 SER A N 1
ATOM 772 C CA . SER A 1 98 ? 9.960 -5.824 11.643 1.00 54.69 98 SER A CA 1
ATOM 773 C C . SER A 1 98 ? 8.509 -6.086 11.246 1.00 54.69 98 SER A C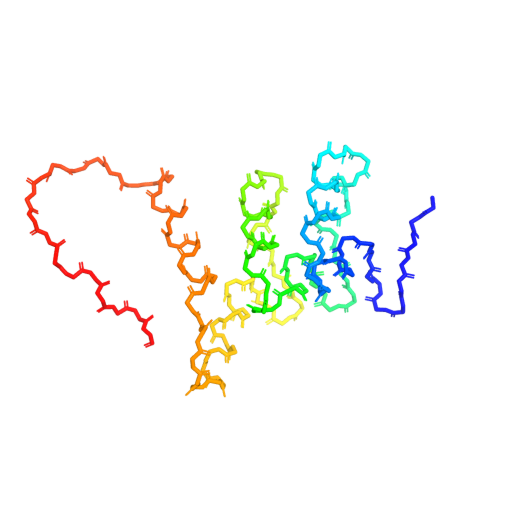 1
ATOM 775 O O . SER A 1 98 ? 7.635 -5.577 11.932 1.00 54.69 98 SER A O 1
ATOM 777 N N . LEU A 1 99 ? 8.218 -6.834 10.179 1.00 52.44 99 LEU A N 1
ATOM 778 C CA . LEU A 1 99 ? 6.823 -7.094 9.793 1.00 52.44 99 LEU A CA 1
ATOM 779 C C . LEU A 1 99 ? 6.220 -8.244 10.574 1.00 52.44 99 LEU A C 1
ATOM 781 O O . LEU A 1 99 ? 5.154 -8.074 11.153 1.00 52.44 99 LEU A O 1
ATOM 785 N N . CYS A 1 100 ? 6.945 -9.355 10.666 1.00 54.75 100 CYS A N 1
ATOM 786 C CA . CYS A 1 100 ? 6.535 -10.496 11.468 1.00 54.75 100 CYS A CA 1
ATOM 787 C C . CYS A 1 100 ? 6.327 -10.079 12.936 1.00 54.75 100 CYS A C 1
ATOM 789 O O . CYS A 1 100 ? 5.266 -10.326 13.493 1.00 54.75 100 CYS A O 1
ATOM 791 N N . TYR A 1 101 ? 7.257 -9.310 13.524 1.00 55.16 101 TYR A N 1
ATOM 792 C CA . TYR A 1 101 ? 7.105 -8.761 14.879 1.00 55.16 101 TYR A CA 1
ATOM 793 C C . TYR A 1 101 ? 5.878 -7.843 15.010 1.00 55.16 101 TYR A C 1
ATOM 795 O O . TYR A 1 101 ? 5.089 -8.022 15.928 1.00 55.16 101 TYR A O 1
ATOM 803 N N . ILE A 1 102 ? 5.651 -6.895 14.091 1.00 56.78 102 ILE A N 1
ATOM 804 C CA . ILE A 1 102 ? 4.487 -5.991 14.189 1.00 56.78 102 ILE A CA 1
ATOM 805 C C . ILE A 1 102 ? 3.158 -6.757 14.029 1.00 56.78 102 ILE A C 1
ATOM 807 O O . ILE A 1 102 ? 2.198 -6.446 14.729 1.00 56.78 102 ILE A O 1
ATOM 811 N N . TYR A 1 103 ? 3.093 -7.771 13.159 1.00 57.59 103 TYR A N 1
ATOM 812 C CA . TYR A 1 103 ? 1.905 -8.621 13.011 1.00 57.59 103 TYR A CA 1
ATOM 813 C C . TYR A 1 103 ? 1.679 -9.534 14.227 1.00 57.59 103 TYR A C 1
ATOM 815 O O . TYR A 1 103 ? 0.542 -9.644 14.681 1.00 57.59 103 TYR A O 1
ATOM 823 N N . PHE A 1 104 ? 2.733 -10.139 14.791 1.00 54.16 104 PHE A N 1
ATOM 824 C CA . PHE A 1 104 ? 2.634 -10.981 15.990 1.00 54.16 104 PHE A CA 1
ATOM 825 C C . PHE A 1 104 ? 2.083 -10.217 17.199 1.00 54.16 104 PHE A C 1
ATOM 827 O O . PHE A 1 104 ? 1.259 -10.762 17.924 1.00 54.16 104 PHE A O 1
ATOM 834 N N . TYR A 1 105 ? 2.486 -8.959 17.404 1.00 51.22 105 TYR A N 1
ATOM 835 C CA . TYR A 1 105 ? 1.971 -8.163 18.524 1.00 51.22 105 TYR A CA 1
ATOM 836 C C . TYR A 1 105 ? 0.498 -7.773 18.360 1.00 51.22 105 TYR A C 1
ATOM 838 O O . TYR A 1 105 ? -0.210 -7.723 19.353 1.00 51.22 105 TYR A O 1
ATOM 846 N N . HIS A 1 106 ? 0.019 -7.526 17.137 1.00 51.72 106 HIS A N 1
ATOM 847 C CA . HIS A 1 106 ? -1.358 -7.068 16.923 1.00 51.72 106 HIS A CA 1
ATOM 848 C C . HIS A 1 106 ? -2.382 -8.194 16.712 1.00 51.72 106 HIS A C 1
ATOM 850 O O . HIS A 1 106 ? -3.555 -7.980 16.982 1.00 51.72 106 HIS A O 1
ATOM 856 N N . ILE A 1 107 ? -1.978 -9.390 16.263 1.00 45.88 107 ILE A N 1
ATOM 857 C CA . ILE A 1 107 ? -2.896 -10.542 16.126 1.00 45.88 107 ILE A CA 1
ATOM 858 C C . ILE A 1 107 ? -3.225 -11.176 17.489 1.00 45.88 107 ILE A C 1
ATOM 860 O O . ILE A 1 107 ? -4.311 -11.720 17.659 1.00 45.88 107 ILE A O 1
ATOM 864 N N . ILE A 1 108 ? -2.318 -11.096 18.468 1.00 46.09 108 ILE A N 1
ATOM 865 C CA . ILE A 1 108 ? -2.538 -11.679 19.803 1.00 46.09 108 ILE A CA 1
ATOM 866 C C . ILE A 1 108 ? -3.567 -10.875 20.622 1.00 46.09 108 ILE A C 1
ATOM 868 O O . ILE A 1 108 ? -4.238 -11.449 21.477 1.00 46.09 108 ILE A O 1
ATOM 872 N N . ASP A 1 109 ? -3.753 -9.584 20.330 1.00 43.12 109 ASP A N 1
ATOM 873 C CA . ASP A 1 109 ? -4.686 -8.731 21.077 1.00 43.12 109 ASP A CA 1
ATOM 874 C C . ASP A 1 109 ? -6.170 -8.983 20.738 1.00 43.12 109 ASP A C 1
ATOM 876 O O . ASP A 1 109 ? -7.030 -8.669 21.561 1.00 43.12 109 ASP A O 1
ATOM 880 N N . ASP A 1 110 ? -6.486 -9.567 19.574 1.00 44.31 110 ASP A N 1
ATOM 881 C CA . ASP A 1 110 ? -7.879 -9.706 19.123 1.00 44.31 110 ASP A CA 1
ATOM 882 C C . ASP A 1 110 ? -8.526 -11.073 19.420 1.00 44.31 110 ASP A C 1
ATOM 884 O O . ASP A 1 110 ? -9.752 -11.142 19.373 1.00 44.31 110 ASP A O 1
ATOM 888 N N . ASP A 1 111 ? -7.782 -12.138 19.775 1.00 44.25 111 ASP A N 1
ATOM 889 C CA . ASP A 1 111 ? -8.405 -13.477 19.880 1.00 44.25 111 ASP A CA 1
ATOM 890 C C . ASP A 1 111 ? -8.000 -14.414 21.037 1.00 44.25 111 ASP A C 1
ATOM 892 O O . ASP A 1 111 ? -8.688 -15.421 21.206 1.00 44.25 111 ASP A O 1
ATOM 896 N N . ASP A 1 112 ? -6.996 -14.158 21.890 1.00 47.84 112 ASP A N 1
ATOM 897 C CA . ASP A 1 112 ? -6.789 -15.075 23.032 1.00 47.84 112 ASP A CA 1
ATOM 898 C C . ASP A 1 112 ? -5.962 -14.498 24.184 1.00 47.84 112 ASP A C 1
ATOM 900 O O . ASP A 1 112 ? -4.743 -14.563 24.157 1.00 47.84 112 ASP A O 1
ATOM 904 N N . PHE A 1 113 ? -6.611 -14.017 25.249 1.00 42.97 113 PHE A N 1
ATOM 905 C CA . PHE A 1 113 ? -6.074 -14.189 26.609 1.00 42.97 113 PHE A CA 1
ATOM 906 C C . PHE A 1 113 ? -7.210 -14.325 27.620 1.00 42.97 113 PHE A C 1
ATOM 908 O O . PHE A 1 113 ? -7.401 -13.536 28.546 1.00 42.97 113 PHE A O 1
ATOM 915 N N . GLY A 1 114 ? -7.968 -15.399 27.426 1.00 37.94 114 GLY A N 1
ATOM 916 C CA . GLY A 1 114 ? -8.868 -15.961 28.415 1.00 37.94 114 GLY A CA 1
ATOM 917 C C . GLY A 1 114 ? -8.266 -17.150 29.160 1.00 37.94 114 GLY A C 1
ATOM 918 O O . GLY A 1 114 ? -9.019 -18.071 29.432 1.00 37.94 114 GLY A O 1
ATOM 919 N N . TYR A 1 115 ? -6.969 -17.185 29.504 1.00 35.56 115 TYR A N 1
ATOM 920 C CA . TYR A 1 115 ? -6.442 -18.245 30.378 1.00 35.56 115 TYR A CA 1
ATOM 921 C C . TYR A 1 115 ? -5.412 -17.769 31.407 1.00 35.56 115 TYR A C 1
ATOM 923 O O . TYR A 1 115 ? -4.436 -17.077 31.129 1.00 35.56 115 TYR A O 1
ATOM 931 N N . HIS A 1 116 ? -5.693 -18.183 32.641 1.00 31.52 116 HIS A N 1
ATOM 932 C CA . HIS A 1 116 ? -4.914 -18.009 33.852 1.00 31.52 116 HIS A CA 1
ATOM 933 C C . HIS A 1 116 ? -3.446 -18.440 33.707 1.00 31.52 116 HIS A C 1
ATOM 935 O O . HIS A 1 116 ? -3.146 -19.578 33.367 1.00 31.52 116 HIS A O 1
ATOM 941 N N . ASN A 1 117 ? -2.560 -17.523 34.096 1.00 38.53 117 ASN A N 1
ATOM 942 C CA . ASN A 1 117 ? -1.333 -17.715 34.871 1.00 38.53 117 ASN A CA 1
ATOM 943 C C . ASN A 1 117 ? -0.945 -19.183 35.170 1.00 38.53 117 ASN A C 1
ATOM 945 O O . ASN A 1 117 ? -1.518 -19.772 36.085 1.00 38.53 117 ASN A O 1
ATOM 949 N N . GLN A 1 118 ? 0.047 -19.721 34.448 1.00 31.05 118 GLN A N 1
ATOM 950 C CA . GLN A 1 118 ? 1.300 -20.317 34.953 1.00 31.05 118 GLN A CA 1
ATOM 951 C C . GLN A 1 118 ? 2.273 -20.464 33.768 1.00 31.05 118 GLN A C 1
ATOM 953 O O . GLN A 1 118 ? 1.861 -20.774 32.658 1.00 31.05 118 GLN A O 1
ATOM 958 N N . GLY A 1 119 ? 3.548 -20.140 33.992 1.00 46.53 119 GLY A N 1
ATOM 959 C CA . GLY A 1 119 ? 4.512 -19.792 32.944 1.00 46.53 119 GLY A CA 1
ATOM 960 C C . GLY A 1 119 ? 4.728 -20.809 31.816 1.00 46.53 119 GLY A C 1
ATOM 961 O O . GLY A 1 119 ? 4.825 -22.009 32.037 1.00 46.53 119 GLY A O 1
ATOM 962 N N . THR A 1 120 ? 4.929 -20.273 30.616 1.00 37.41 120 THR A N 1
ATOM 963 C CA . THR A 1 120 ? 5.394 -20.948 29.392 1.00 37.41 120 THR A CA 1
ATOM 964 C C . THR A 1 120 ? 6.086 -19.848 28.575 1.00 37.41 120 THR A C 1
ATOM 966 O O . THR A 1 120 ? 5.435 -18.883 28.197 1.00 37.41 120 THR A O 1
ATOM 969 N N . SER A 1 121 ? 7.414 -19.739 28.447 1.00 47.09 121 SER A N 1
ATOM 970 C CA . SER A 1 121 ? 8.370 -20.664 27.820 1.00 47.09 121 SER A CA 1
ATOM 971 C C . SER A 1 121 ? 7.771 -21.445 26.650 1.00 47.09 121 SER A C 1
ATOM 973 O O . SER A 1 121 ? 6.828 -22.200 26.852 1.00 47.09 121 SER A O 1
ATOM 975 N N . LEU A 1 122 ? 8.395 -21.291 25.473 1.00 40.09 122 LEU A N 1
ATOM 976 C CA . LEU A 1 122 ? 7.954 -21.670 24.118 1.00 40.09 122 LEU A CA 1
ATOM 977 C C . LEU A 1 122 ? 6.862 -20.722 23.591 1.00 40.09 122 LEU A C 1
ATOM 979 O O . LEU A 1 122 ? 5.768 -20.687 24.122 1.00 40.09 122 LEU A O 1
ATOM 983 N N . PHE A 1 123 ? 7.119 -19.850 22.617 1.00 40.53 123 PHE A N 1
ATOM 984 C CA . PHE A 1 123 ? 7.482 -20.192 21.242 1.00 40.53 123 PHE A CA 1
ATOM 985 C C . PHE A 1 123 ? 8.568 -19.247 20.689 1.00 40.53 123 PHE A C 1
ATOM 987 O O . PHE A 1 123 ? 8.294 -18.169 20.170 1.00 40.53 1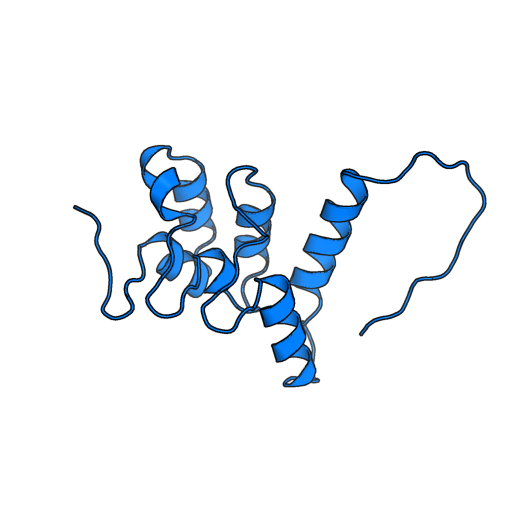23 PHE A O 1
ATOM 994 N N . TYR A 1 124 ? 9.824 -19.687 20.766 1.00 40.47 124 TYR A N 1
ATOM 995 C CA . TYR A 1 124 ? 10.803 -19.407 19.717 1.00 40.47 124 TYR A CA 1
ATOM 996 C C . TYR A 1 124 ? 10.636 -20.525 18.689 1.00 40.47 124 TYR A C 1
ATOM 998 O O . TYR A 1 124 ? 11.018 -21.645 18.996 1.00 40.47 124 TYR A O 1
ATOM 1006 N N . LEU A 1 125 ? 10.002 -20.254 17.553 1.00 34.31 125 LEU A N 1
ATOM 1007 C CA . LEU A 1 125 ? 10.009 -21.005 16.283 1.00 34.31 125 LEU A CA 1
ATOM 1008 C C . LEU A 1 125 ? 8.884 -20.326 15.484 1.00 34.31 125 LEU A C 1
ATOM 1010 O O . LEU A 1 125 ? 7.722 -20.459 15.844 1.00 34.31 125 LEU A O 1
ATOM 1014 N N . VAL A 1 126 ? 9.148 -19.463 14.512 1.00 30.06 126 VAL A N 1
ATOM 1015 C CA . VAL A 1 126 ? 9.854 -19.758 13.266 1.00 30.06 126 VAL A CA 1
ATOM 1016 C C . VAL A 1 126 ? 10.650 -18.512 12.853 1.00 30.06 126 VAL A C 1
ATOM 1018 O O . VAL A 1 126 ? 10.066 -17.471 12.555 1.00 30.06 126 VAL A O 1
ATOM 1021 N N . CYS A 1 127 ? 11.978 -18.627 12.885 1.00 38.12 127 CYS A N 1
ATOM 1022 C CA . CYS A 1 127 ? 12.840 -17.964 11.908 1.00 38.12 127 CYS A CA 1
ATOM 1023 C C . CYS A 1 127 ? 13.098 -18.970 10.790 1.00 38.12 127 CYS A C 1
ATOM 1025 O O . CYS A 1 127 ? 13.200 -20.174 11.132 1.00 38.12 127 CYS A O 1
#

Nearest PDB structures (foldseek):
  9bor-assembly1_A  TM=8.199E-01  e=7.090E-03  Homo sapiens
  1ot8-assembly3_C  TM=8.561E-01  e=4.474E-02  Drosophila melanogaster
  1oy3-assembly1_D  TM=7.865E-01  e=4.001E-02  Mus musculus
  6z4s-assembly1_AAA  TM=6.864E-01  e=1.034E-01  Rattus norvegicus
  5le2-assembly2_B  TM=5.568E-01  e=3.784E-02  synthetic construct

InterPro domains:
  IPR036770 Ankyrin repeat-containing domain superfamily [G3DSA:1.25.40.20] (2-91)
  IPR036770 Ankyrin repeat-containing domain superfamily [SSF48403] (4-82)